Protein AF-E9HNV9-F1 (afdb_monomer_lite)

Secondary structure (DSSP, 8-state):
-EEEB--TTEEEEEEEEEEEPPTT----EEE-EEEE-BT-EEE-EEE----SEEEEEEEEEEEEB-TTT--BS-S--EEEEEEPPPEE--GGGG-EE-----HHHH-STT--------TT---HHHHHHHHHHHH-PEESTTTTSPPTT-S-----EEEE-

Foldseek 3Di:
DWDADQDLFKKWAFKWKDKDDDPPFDFDDWDTFGIHHHRDITDIDGDGDDFAWIWIKIKTWMFGADSPPSHGPDPDTDIDIDTDDTDGHALQVFWDADQDPPPPVVDCPPDDDDDDDPPVDDDPLVVLVVCCVRNVFDWHPPQSDDDPPDPDGDTDTDTHD

Sequence (161 aa):
FDCTNTLSDKLQETLNVAVEAPAGIDVLLSILCQKLEYSVLGLIQLLNMFAETCSAKLKFTAKDCDSTTGQPDSDDGYEDDYVLEDYPTTFNDRLKPHLALHREEMGCMNELQETFSLSAIRTLDEAVCNIKYFLCLQPCEWLDKVPEGKSAHFVLFSGRP

Structure (mmCIF, N/CA/C/O backbone):
data_AF-E9HNV9-F1
#
_entry.id   AF-E9HNV9-F1
#
loop_
_atom_site.group_PDB
_atom_site.id
_atom_site.type_symbol
_atom_site.label_atom_id
_atom_site.label_alt_id
_atom_site.label_comp_id
_atom_site.label_asym_id
_atom_site.label_entity_id
_atom_site.label_seq_id
_atom_site.pdbx_PDB_ins_code
_atom_site.Cartn_x
_atom_site.Cartn_y
_atom_site.Cartn_z
_atom_site.occupancy
_atom_site.B_iso_or_equiv
_atom_site.auth_seq_id
_atom_site.auth_comp_id
_atom_site.auth_asym_id
_atom_site.auth_atom_id
_atom_site.pdbx_PDB_model_num
ATOM 1 N N . PHE A 1 1 ? -4.315 1.265 5.893 1.00 78.81 1 PHE A N 1
ATOM 2 C CA . PHE A 1 1 ? -4.859 0.075 6.559 1.00 78.81 1 PHE A CA 1
ATOM 3 C C . PHE A 1 1 ? -6.255 0.414 7.022 1.00 78.81 1 PHE A C 1
ATOM 5 O O . PHE A 1 1 ? -6.416 1.295 7.863 1.00 78.81 1 PHE A O 1
ATOM 12 N N . ASP A 1 2 ? -7.232 -0.236 6.404 1.00 84.31 2 ASP A N 1
ATOM 13 C CA . ASP A 1 2 ? -8.640 -0.144 6.770 1.00 84.31 2 ASP A CA 1
ATOM 14 C C . ASP A 1 2 ? -8.902 -1.252 7.790 1.00 84.31 2 ASP A C 1
ATOM 16 O O . ASP A 1 2 ? -8.936 -2.432 7.446 1.00 84.31 2 ASP A O 1
ATOM 20 N N . CYS A 1 3 ? -8.986 -0.879 9.063 1.00 85.69 3 CYS A N 1
ATOM 21 C CA . CYS A 1 3 ? -9.113 -1.817 10.171 1.00 85.69 3 CYS A CA 1
ATOM 22 C C . CYS A 1 3 ? -10.565 -1.836 10.645 1.00 85.69 3 CYS A C 1
ATOM 24 O O . CYS A 1 3 ? -11.173 -0.785 10.821 1.00 85.69 3 CYS A O 1
ATOM 26 N N . THR A 1 4 ? -11.131 -3.016 10.880 1.00 89.19 4 THR A N 1
ATOM 27 C CA . THR A 1 4 ? -12.455 -3.157 11.502 1.00 89.19 4 THR A CA 1
ATOM 28 C C . THR A 1 4 ? -12.345 -4.151 12.644 1.00 89.19 4 THR A C 1
ATOM 30 O O . THR A 1 4 ? -11.907 -5.281 12.434 1.00 89.19 4 THR A O 1
ATOM 33 N N . ASN A 1 5 ? -12.741 -3.737 13.846 1.00 89.00 5 ASN A N 1
ATOM 34 C CA . ASN A 1 5 ? -12.809 -4.640 14.985 1.00 89.00 5 ASN A CA 1
ATOM 35 C C . ASN A 1 5 ? -14.037 -5.552 14.835 1.00 89.00 5 ASN A C 1
ATOM 37 O O . ASN A 1 5 ? -15.174 -5.080 14.783 1.00 89.00 5 ASN A O 1
ATOM 41 N N . THR A 1 6 ? -13.806 -6.860 14.760 1.00 88.62 6 THR A N 1
ATOM 42 C CA . THR A 1 6 ? -14.858 -7.877 14.611 1.00 88.62 6 THR A CA 1
ATOM 43 C C . THR A 1 6 ? -15.280 -8.510 15.938 1.00 88.62 6 THR A C 1
ATOM 45 O O . THR A 1 6 ? -16.087 -9.437 15.931 1.00 88.62 6 THR A O 1
ATOM 48 N N . LEU A 1 7 ? -14.733 -8.051 17.065 1.00 88.50 7 LEU A N 1
ATOM 49 C CA . LEU A 1 7 ? -15.025 -8.557 18.403 1.00 88.50 7 LEU A CA 1
ATOM 50 C C . LEU A 1 7 ? -15.985 -7.595 19.107 1.00 88.50 7 LEU A C 1
ATOM 52 O O . LEU A 1 7 ? -15.649 -6.437 19.342 1.00 88.50 7 LEU A O 1
ATOM 56 N N . SER A 1 8 ? -17.199 -8.061 19.402 1.00 87.56 8 SER A N 1
ATOM 57 C CA . SER A 1 8 ? -18.241 -7.250 20.052 1.00 87.56 8 SER A CA 1
ATOM 58 C C . SER A 1 8 ? -18.014 -7.048 21.546 1.00 87.56 8 SER A C 1
ATOM 60 O O . SER A 1 8 ? -18.582 -6.138 22.130 1.00 87.56 8 SER A O 1
ATOM 62 N N . ASP A 1 9 ? -17.214 -7.918 22.148 1.00 89.06 9 ASP A N 1
ATOM 63 C CA . ASP A 1 9 ? -16.839 -7.963 23.560 1.00 89.06 9 ASP A CA 1
ATOM 64 C C . ASP A 1 9 ? -15.481 -7.304 23.839 1.00 89.06 9 ASP A C 1
ATOM 66 O O . ASP A 1 9 ? -14.983 -7.360 24.963 1.00 89.06 9 ASP A O 1
ATOM 70 N N . LYS A 1 10 ? -14.861 -6.685 22.824 1.00 88.25 10 LYS A N 1
ATOM 71 C CA . LYS A 1 10 ? -13.598 -5.965 22.980 1.00 88.25 10 LYS A CA 1
ATOM 72 C C . LYS A 1 10 ? -13.647 -4.578 22.373 1.00 88.25 10 LYS A C 1
ATOM 74 O O . LYS A 1 10 ? -14.109 -4.378 21.252 1.00 88.25 10 LYS A O 1
ATOM 79 N N . LEU A 1 11 ? -13.053 -3.633 23.085 1.00 89.56 11 LEU A N 1
ATOM 80 C CA . LEU A 1 11 ? -12.705 -2.311 22.601 1.00 89.56 11 LEU A CA 1
ATOM 81 C C . LEU A 1 11 ? -11.186 -2.225 22.413 1.00 89.56 11 LEU A C 1
ATOM 83 O O . LEU A 1 11 ? -10.431 -2.596 23.307 1.00 89.56 11 LEU A O 1
ATOM 87 N N . GLN A 1 12 ? -10.731 -1.723 21.265 1.00 90.12 12 GLN A N 1
ATOM 88 C CA . GLN A 1 12 ? -9.304 -1.534 20.990 1.00 90.12 12 GLN A CA 1
ATOM 89 C C . GLN A 1 12 ? -8.964 -0.041 20.992 1.00 90.12 12 GLN A C 1
ATOM 91 O O . GLN A 1 12 ? -9.637 0.753 20.335 1.00 90.12 12 GLN A O 1
ATOM 96 N N . GLU A 1 13 ? -7.921 0.351 21.716 1.00 89.56 13 GLU A N 1
ATOM 97 C CA . GLU A 1 13 ? -7.457 1.737 21.842 1.00 89.56 13 GLU A CA 1
ATOM 98 C C . GLU A 1 13 ? -5.968 1.859 21.512 1.00 89.56 13 GLU A C 1
ATOM 100 O O . GLU A 1 13 ? -5.226 0.878 21.533 1.00 89.56 13 GLU A O 1
ATOM 105 N N . THR A 1 14 ? -5.521 3.080 21.206 1.00 85.69 14 THR A N 1
ATOM 106 C CA . THR A 1 14 ? -4.105 3.392 20.928 1.00 85.69 14 THR A CA 1
ATOM 107 C C . THR A 1 14 ? -3.516 2.498 19.829 1.00 85.69 14 THR A C 1
ATOM 109 O O . THR A 1 14 ? -2.427 1.941 19.962 1.00 85.69 14 THR A O 1
ATOM 112 N N . LEU A 1 15 ? -4.252 2.335 18.726 1.00 87.25 15 LEU A N 1
ATOM 113 C CA . LEU A 1 15 ? -3.836 1.453 17.646 1.00 87.25 15 LEU A CA 1
ATOM 114 C C . LEU A 1 15 ? -2.676 2.069 16.860 1.00 87.25 15 LEU A C 1
ATOM 116 O O . LEU A 1 15 ? -2.768 3.187 16.341 1.00 87.25 15 LEU A O 1
ATOM 120 N N . ASN A 1 16 ? -1.611 1.290 16.713 1.00 85.81 16 ASN A N 1
ATOM 121 C CA . ASN A 1 16 ? -0.438 1.614 15.918 1.00 85.81 16 ASN A CA 1
ATOM 122 C C . ASN A 1 16 ? -0.059 0.426 15.036 1.00 85.81 16 ASN A C 1
ATOM 124 O O . ASN A 1 16 ? -0.091 -0.713 15.486 1.00 85.81 16 ASN A O 1
ATOM 128 N N . VAL A 1 17 ? 0.380 0.680 13.808 1.00 85.44 17 VAL A N 1
ATOM 129 C CA . VAL A 1 17 ? 0.989 -0.369 12.985 1.00 85.44 17 VAL A CA 1
ATOM 130 C C . VAL A 1 17 ? 2.501 -0.220 13.068 1.00 85.44 17 VAL A C 1
ATOM 132 O O . VAL A 1 17 ? 3.074 0.746 12.570 1.00 85.44 17 VAL A O 1
ATOM 135 N N . ALA A 1 18 ? 3.141 -1.182 13.725 1.00 82.88 18 ALA A N 1
ATOM 136 C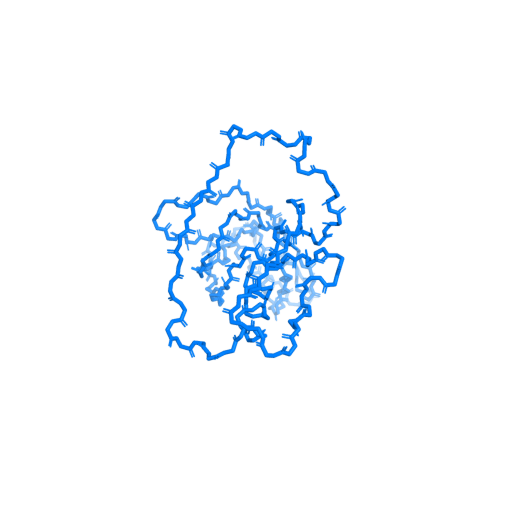 CA . ALA A 1 18 ? 4.586 -1.311 13.752 1.00 82.88 18 ALA A CA 1
ATOM 137 C C . ALA A 1 18 ? 5.039 -2.049 12.490 1.00 82.88 18 ALA A C 1
ATOM 139 O O . ALA A 1 18 ? 4.639 -3.190 12.268 1.00 82.88 18 ALA A O 1
ATOM 140 N N . VAL A 1 19 ? 5.862 -1.394 11.675 1.00 81.19 19 VAL A N 1
ATOM 141 C CA . VAL A 1 19 ? 6.429 -1.973 10.453 1.00 81.19 19 VAL A CA 1
ATOM 142 C C . VAL A 1 19 ? 7.875 -2.365 10.733 1.00 81.19 19 VAL A C 1
ATOM 144 O O . VAL A 1 19 ? 8.670 -1.533 11.169 1.00 81.19 19 VAL A O 1
ATOM 147 N N . GLU A 1 20 ? 8.209 -3.631 10.505 1.00 78.38 20 GLU A N 1
ATOM 148 C CA . GLU A 1 20 ? 9.581 -4.127 10.551 1.00 78.38 20 GLU A CA 1
ATOM 149 C C . GLU A 1 20 ? 10.143 -4.065 9.126 1.00 78.38 20 GLU A C 1
ATOM 151 O O . GLU A 1 20 ? 9.720 -4.790 8.222 1.00 78.38 20 GLU A O 1
ATOM 156 N N . ALA A 1 21 ? 11.068 -3.130 8.917 1.00 70.75 21 ALA A N 1
ATOM 157 C CA . ALA A 1 21 ? 11.688 -2.906 7.626 1.00 70.75 21 ALA A CA 1
ATOM 158 C C . ALA A 1 21 ? 13.064 -3.601 7.521 1.00 70.75 21 ALA A C 1
ATOM 160 O O . ALA A 1 21 ? 13.763 -3.734 8.531 1.00 70.75 21 ALA A O 1
ATOM 161 N N . PRO A 1 22 ? 13.481 -4.020 6.314 1.00 68.38 22 PRO A N 1
ATOM 162 C CA . PRO A 1 22 ? 14.835 -4.511 6.046 1.00 68.38 22 PRO A CA 1
ATOM 163 C C . PRO A 1 22 ? 15.936 -3.509 6.443 1.00 68.38 22 PRO A C 1
ATOM 165 O O . PRO A 1 22 ? 15.701 -2.313 6.587 1.00 68.38 22 PRO A O 1
ATOM 168 N N . ALA A 1 23 ? 17.167 -3.981 6.659 1.00 64.56 23 ALA A N 1
ATOM 169 C CA . ALA A 1 23 ? 18.246 -3.132 7.173 1.00 64.56 23 ALA A CA 1
ATOM 170 C C . ALA A 1 23 ? 18.552 -1.932 6.247 1.00 64.56 23 ALA A C 1
ATOM 172 O O . ALA A 1 23 ? 18.818 -2.114 5.062 1.00 64.56 23 ALA A O 1
ATOM 173 N N . GLY A 1 24 ? 18.586 -0.716 6.813 1.00 62.16 24 GLY A N 1
ATOM 174 C CA . GLY A 1 24 ? 18.851 0.536 6.080 1.00 62.16 24 GLY A CA 1
ATOM 175 C C . GLY A 1 24 ? 17.601 1.342 5.706 1.00 62.16 24 GLY A C 1
ATOM 176 O O . GLY A 1 24 ? 17.693 2.276 4.911 1.00 62.16 24 GLY A O 1
ATOM 177 N N . ILE A 1 25 ? 16.449 0.974 6.269 1.00 61.44 25 ILE A N 1
ATOM 178 C CA . ILE A 1 25 ? 15.131 1.485 5.909 1.00 61.44 25 ILE A CA 1
ATOM 179 C C . ILE A 1 25 ? 14.435 2.075 7.147 1.00 61.44 25 ILE A C 1
ATOM 181 O O . ILE A 1 25 ? 14.115 1.341 8.079 1.00 61.44 25 ILE A O 1
ATOM 185 N N . ASP A 1 26 ? 14.177 3.388 7.151 1.00 58.47 26 ASP A N 1
ATOM 186 C CA . ASP A 1 26 ? 13.514 4.090 8.261 1.00 58.47 26 ASP A CA 1
ATOM 187 C C . ASP A 1 26 ? 12.023 4.336 7.980 1.00 58.47 26 ASP A C 1
ATOM 189 O O . ASP A 1 26 ? 11.649 5.034 7.036 1.00 58.47 26 ASP A O 1
ATOM 193 N N . VAL A 1 27 ? 11.145 3.815 8.838 1.00 61.69 27 VAL A N 1
ATOM 194 C CA . VAL A 1 27 ? 9.704 4.105 8.775 1.00 61.69 27 VAL A CA 1
ATOM 195 C C . VAL A 1 27 ? 9.476 5.583 9.116 1.00 61.69 27 VAL A C 1
ATOM 197 O O . VAL A 1 27 ? 9.767 6.019 10.227 1.00 61.69 27 VAL A O 1
ATOM 200 N N . LEU A 1 28 ? 8.949 6.360 8.164 1.00 60.03 28 LEU A N 1
ATOM 201 C CA . LEU A 1 28 ? 8.855 7.822 8.282 1.00 60.03 28 LEU A CA 1
ATOM 202 C C . LEU A 1 28 ? 7.708 8.299 9.179 1.00 60.03 28 LEU A C 1
ATOM 204 O O . LEU A 1 28 ? 7.876 9.287 9.893 1.00 60.03 28 LEU A O 1
ATOM 208 N N . LEU A 1 29 ? 6.528 7.669 9.109 1.00 62.34 29 LEU A N 1
ATOM 209 C CA . LEU A 1 29 ? 5.360 8.118 9.877 1.00 62.34 29 LEU A CA 1
ATOM 210 C C . LEU A 1 29 ? 4.269 7.041 9.982 1.00 62.34 29 LEU A C 1
ATOM 212 O O . LEU A 1 29 ? 3.845 6.490 8.963 1.00 62.34 29 LEU A O 1
ATOM 216 N N . SER A 1 30 ? 3.744 6.823 11.191 1.00 64.69 30 SER A N 1
ATOM 217 C CA . SER A 1 30 ? 2.478 6.120 11.429 1.00 64.69 30 SER A CA 1
ATOM 218 C C . SER A 1 30 ? 1.453 7.076 12.051 1.00 64.69 30 SER A C 1
ATOM 220 O O . SER A 1 30 ? 1.737 7.770 13.028 1.00 64.69 30 SER A O 1
ATOM 222 N N . ILE A 1 31 ? 0.257 7.154 11.461 1.00 68.25 31 ILE A N 1
ATOM 223 C CA . ILE A 1 31 ? -0.863 7.929 12.011 1.00 68.25 31 ILE A CA 1
ATOM 224 C C . ILE A 1 31 ? -1.750 6.978 12.808 1.00 68.25 31 ILE A C 1
ATOM 226 O O . ILE A 1 31 ? -2.343 6.056 12.248 1.00 68.25 31 ILE A O 1
ATOM 230 N N . LEU A 1 32 ? -1.817 7.219 14.117 1.00 72.38 32 LEU A N 1
ATOM 231 C CA . LEU A 1 32 ? -2.524 6.388 15.089 1.00 72.38 32 LEU A CA 1
ATOM 232 C C . LEU A 1 32 ? -4.042 6.458 14.893 1.00 72.38 32 LEU A C 1
ATOM 234 O O . LEU A 1 32 ? -4.604 7.539 14.704 1.00 72.38 32 LEU A O 1
ATOM 238 N N . CYS A 1 33 ? -4.711 5.317 15.044 1.00 78.00 33 CYS A N 1
ATOM 239 C CA . CYS A 1 33 ? -6.154 5.284 15.253 1.00 78.00 33 CYS A CA 1
ATOM 240 C C . CYS A 1 33 ? -6.403 5.220 16.764 1.00 78.00 33 CYS A C 1
ATOM 242 O O . CYS A 1 33 ? -5.965 4.288 17.434 1.00 78.00 33 CYS A O 1
ATOM 244 N N . GLN A 1 34 ? -7.053 6.241 17.330 1.00 82.56 34 GLN A N 1
ATOM 245 C CA . GLN A 1 34 ? -7.184 6.347 18.788 1.00 82.56 34 GLN A CA 1
ATOM 246 C C . GLN A 1 34 ? -8.085 5.264 19.387 1.00 82.56 34 GLN A C 1
ATOM 248 O O . GLN A 1 34 ? -7.835 4.826 20.508 1.00 82.56 34 GLN A O 1
ATOM 253 N N . LYS A 1 35 ? -9.114 4.838 18.648 1.00 86.50 35 LYS A N 1
ATOM 254 C CA . LYS A 1 35 ? -10.145 3.923 19.131 1.00 86.50 35 LYS A CA 1
ATOM 255 C C . LYS A 1 35 ? -10.766 3.154 17.967 1.00 86.50 35 LYS A C 1
ATOM 257 O O . LYS A 1 35 ? -11.114 3.764 16.957 1.00 86.50 35 LYS A O 1
ATOM 262 N N . LEU A 1 36 ? -10.944 1.846 18.133 1.00 88.12 36 LEU A N 1
ATOM 263 C CA . LEU A 1 36 ? -11.614 0.961 17.185 1.00 88.12 36 LEU A CA 1
ATOM 264 C C . LEU A 1 36 ? -12.743 0.198 17.891 1.00 88.12 36 LEU A C 1
ATOM 266 O O . LEU A 1 36 ? -12.532 -0.800 18.585 1.00 88.12 36 LEU A O 1
ATOM 270 N N . GLU A 1 37 ? -13.957 0.717 17.730 1.00 88.38 37 GLU A N 1
ATOM 271 C CA . GLU A 1 37 ? -15.184 0.122 18.263 1.00 88.38 37 GLU A CA 1
ATOM 272 C C . GLU A 1 37 ? -15.652 -1.057 17.404 1.00 88.38 37 GLU A C 1
ATOM 274 O O . GLU A 1 37 ? -15.298 -1.175 16.226 1.00 88.38 37 GLU A O 1
ATOM 279 N N . TYR A 1 38 ? -16.470 -1.929 17.994 1.00 88.69 38 TYR A N 1
ATOM 280 C CA . TYR A 1 38 ? -17.032 -3.073 17.287 1.00 88.69 38 TYR A CA 1
ATOM 281 C C . TYR A 1 38 ? -17.774 -2.642 16.019 1.00 88.69 38 TYR A C 1
ATOM 283 O O . TYR A 1 38 ? -18.655 -1.783 16.053 1.00 88.69 38 TYR A O 1
ATOM 291 N N . SER A 1 39 ? -17.431 -3.275 14.896 1.00 86.19 39 SER A N 1
ATOM 292 C CA . SER A 1 39 ? -18.033 -3.023 13.586 1.00 86.19 39 SER A CA 1
ATOM 293 C C . SER A 1 39 ? -17.897 -1.573 13.085 1.00 86.19 39 SER A C 1
ATOM 295 O O . SER A 1 39 ? -18.611 -1.176 12.158 1.00 86.19 39 SER A O 1
ATOM 297 N N . VAL A 1 40 ? -16.973 -0.790 13.650 1.00 86.38 40 VAL A N 1
ATOM 298 C CA . VAL A 1 40 ? -16.635 0.556 13.178 1.00 86.38 40 VAL A CA 1
ATOM 299 C C . VAL A 1 40 ? -15.320 0.506 12.409 1.00 86.38 40 VAL A C 1
ATOM 301 O O . VAL A 1 40 ? -14.332 -0.079 12.855 1.00 86.38 40 VAL A O 1
ATOM 304 N N . LEU A 1 41 ? -15.316 1.131 11.232 1.00 84.19 41 LEU A N 1
ATOM 305 C CA . LEU A 1 41 ? -14.125 1.259 10.405 1.00 84.19 41 LEU A CA 1
ATOM 306 C C . LEU A 1 41 ? -13.178 2.303 11.006 1.00 84.19 41 LEU A C 1
ATOM 308 O O . LEU A 1 41 ? -13.551 3.465 11.175 1.00 84.19 41 LEU A O 1
ATOM 312 N N . GLY A 1 42 ? -11.941 1.900 11.265 1.00 83.44 42 GLY A N 1
ATOM 313 C CA . GLY A 1 42 ? -10.836 2.783 11.606 1.00 83.44 42 GLY A CA 1
ATOM 314 C C . GLY A 1 42 ? -9.801 2.815 10.495 1.00 83.44 42 GLY A C 1
ATOM 315 O O . GLY A 1 42 ? -9.573 1.829 9.794 1.00 83.44 42 GLY A O 1
ATOM 316 N N . LEU A 1 43 ? -9.156 3.967 10.348 1.00 79.12 43 LEU A N 1
ATOM 317 C CA . LEU A 1 43 ? -8.126 4.181 9.345 1.00 79.12 43 LEU A CA 1
ATOM 318 C C . LEU A 1 43 ? -6.776 4.361 10.033 1.00 79.12 43 LEU A C 1
ATOM 320 O O . LEU A 1 43 ? -6.616 5.248 10.871 1.00 79.12 43 LEU A O 1
ATOM 324 N N . ILE A 1 44 ? -5.799 3.552 9.633 1.00 80.75 44 ILE A N 1
ATOM 325 C CA . ILE A 1 44 ? -4.393 3.737 9.996 1.00 80.75 44 ILE A CA 1
ATOM 326 C C . ILE A 1 44 ? -3.608 4.001 8.719 1.00 80.75 44 ILE A C 1
ATOM 328 O O . ILE A 1 44 ? -3.610 3.194 7.781 1.00 80.75 44 ILE A O 1
ATOM 332 N N . GLN A 1 45 ? -2.939 5.149 8.677 1.00 74.19 45 GLN A N 1
ATOM 333 C CA . GLN A 1 45 ? -2.112 5.550 7.545 1.00 74.19 45 GLN A CA 1
ATOM 334 C C . GLN A 1 45 ? -0.640 5.356 7.890 1.00 74.19 45 GLN A C 1
ATOM 336 O O . GLN A 1 45 ? -0.180 5.739 8.965 1.00 74.19 45 GLN A O 1
ATOM 341 N N . LEU A 1 46 ? 0.088 4.766 6.949 1.00 71.62 46 LEU A N 1
ATOM 342 C CA . LEU A 1 46 ? 1.526 4.572 7.024 1.00 71.62 46 LEU A CA 1
ATOM 343 C C . LEU A 1 46 ? 2.162 5.291 5.846 1.00 71.62 46 LEU A C 1
ATOM 345 O O . LEU A 1 46 ? 1.735 5.112 4.705 1.00 71.62 46 LEU A O 1
ATOM 349 N N . LEU A 1 47 ? 3.179 6.096 6.132 1.00 67.75 47 LEU A N 1
ATOM 350 C CA . LEU A 1 47 ? 4.043 6.665 5.113 1.00 67.75 47 LEU A CA 1
ATOM 351 C C . LEU A 1 47 ? 5.364 5.903 5.139 1.00 67.75 47 LEU A C 1
ATOM 353 O O . LEU A 1 47 ? 6.125 5.998 6.103 1.00 67.75 47 LEU A O 1
ATOM 357 N N . ASN A 1 48 ? 5.621 5.149 4.073 1.00 64.56 48 ASN A N 1
ATOM 358 C CA . ASN A 1 48 ? 6.867 4.421 3.881 1.00 64.56 48 ASN A CA 1
ATOM 359 C C . ASN A 1 48 ? 7.526 4.854 2.564 1.00 64.56 48 ASN A C 1
ATOM 361 O O . ASN A 1 48 ? 6.829 5.178 1.604 1.00 64.56 48 ASN A O 1
ATOM 365 N N . MET A 1 49 ? 8.858 4.889 2.509 1.00 55.41 49 MET A N 1
ATOM 366 C CA . MET A 1 49 ? 9.606 5.428 1.356 1.00 55.41 49 MET A CA 1
ATOM 367 C C . MET A 1 49 ? 10.309 4.360 0.502 1.00 55.41 49 MET A C 1
ATOM 369 O O . MET A 1 49 ? 11.114 4.717 -0.359 1.00 55.41 49 MET A O 1
ATOM 373 N N . PHE A 1 50 ? 10.004 3.074 0.680 1.00 60.59 50 PHE A N 1
ATOM 374 C CA . PHE A 1 50 ? 10.827 1.988 0.132 1.00 60.59 50 PHE A CA 1
ATOM 375 C C . PHE A 1 50 ? 10.052 1.026 -0.763 1.00 60.59 50 PHE A C 1
ATOM 377 O O . PHE A 1 50 ? 8.834 1.119 -0.861 1.00 60.59 50 PHE A O 1
ATOM 384 N N . ALA A 1 51 ? 10.795 0.190 -1.491 1.00 56.97 51 ALA A N 1
ATOM 385 C CA . ALA A 1 51 ? 10.293 -0.743 -2.494 1.00 56.97 51 ALA A CA 1
ATOM 386 C C . ALA A 1 51 ? 10.728 -2.178 -2.151 1.00 56.97 51 ALA A C 1
ATOM 388 O O . ALA A 1 51 ? 11.423 -2.829 -2.928 1.00 56.97 51 ALA A O 1
ATOM 389 N N . GLU A 1 52 ? 10.380 -2.629 -0.948 1.00 66.94 52 GLU A N 1
ATOM 390 C CA . GLU A 1 52 ? 10.638 -3.993 -0.478 1.00 66.94 52 GLU A CA 1
ATOM 391 C C . GLU A 1 52 ? 9.417 -4.560 0.261 1.00 66.94 52 GLU A C 1
ATOM 393 O O . GLU A 1 52 ? 8.486 -3.842 0.638 1.00 66.94 52 GLU A O 1
ATOM 398 N N . THR A 1 53 ? 9.395 -5.875 0.456 1.00 72.81 53 THR A N 1
ATOM 399 C CA . THR A 1 53 ? 8.370 -6.519 1.280 1.00 72.81 53 THR A CA 1
ATOM 400 C C . THR A 1 53 ? 8.600 -6.163 2.741 1.00 72.81 53 THR A C 1
ATOM 402 O O . THR A 1 53 ? 9.679 -6.410 3.278 1.00 72.81 53 THR A O 1
ATOM 405 N N . CYS A 1 54 ? 7.594 -5.569 3.378 1.00 76.69 54 CYS A N 1
ATOM 406 C CA . CYS A 1 54 ? 7.639 -5.229 4.794 1.00 76.69 54 CYS A CA 1
ATOM 407 C C . CYS A 1 54 ? 6.661 -6.109 5.570 1.00 76.69 54 CYS A C 1
ATOM 409 O O . CYS A 1 54 ? 5.534 -6.329 5.120 1.00 76.69 54 CYS A O 1
ATOM 411 N N . SER A 1 55 ? 7.082 -6.555 6.752 1.00 83.62 55 SER A N 1
ATOM 412 C CA . SER A 1 55 ? 6.186 -7.184 7.716 1.00 83.62 55 SER A CA 1
ATOM 413 C C . SER A 1 55 ? 5.609 -6.117 8.643 1.00 83.62 55 SER A C 1
ATOM 415 O O . SER A 1 55 ? 6.252 -5.107 8.956 1.00 83.62 55 SER A O 1
ATOM 417 N N . ALA A 1 56 ? 4.364 -6.308 9.069 1.00 85.00 56 ALA A N 1
ATOM 418 C CA . ALA A 1 56 ? 3.691 -5.368 9.953 1.00 85.00 56 ALA A CA 1
ATOM 419 C C . ALA A 1 56 ? 2.938 -6.074 11.076 1.00 85.00 56 ALA A C 1
ATOM 421 O O . ALA A 1 56 ? 2.428 -7.181 10.922 1.00 85.00 56 ALA A O 1
ATOM 422 N N . LYS A 1 57 ? 2.855 -5.404 12.223 1.00 88.94 57 LYS A N 1
ATOM 423 C CA . LYS A 1 57 ? 2.074 -5.839 13.381 1.00 88.94 57 LYS A CA 1
ATOM 424 C C . LYS A 1 57 ? 1.223 -4.680 13.867 1.00 88.94 57 LYS A C 1
ATOM 426 O O . LYS A 1 57 ? 1.736 -3.588 14.119 1.00 88.94 57 LYS A O 1
ATOM 431 N N . LEU A 1 58 ? -0.073 -4.912 14.002 1.00 88.50 58 LEU A N 1
ATOM 432 C CA . LEU A 1 58 ? -0.994 -3.985 14.636 1.00 88.50 58 LEU A CA 1
ATOM 433 C C . LEU A 1 58 ? -0.860 -4.138 16.151 1.00 88.50 58 LEU A C 1
ATOM 435 O O . LEU A 1 58 ? -1.210 -5.177 16.689 1.00 88.50 58 LEU A O 1
ATOM 439 N N . LYS A 1 59 ? -0.361 -3.111 16.830 1.00 90.00 59 LYS A N 1
ATOM 440 C CA . LYS A 1 59 ? -0.268 -3.032 18.290 1.00 90.00 59 LYS A CA 1
ATOM 441 C C . LYS A 1 59 ? -1.407 -2.177 18.821 1.00 90.00 59 LYS A C 1
ATOM 443 O O . LYS A 1 59 ? -1.669 -1.112 18.261 1.00 90.00 59 LYS A O 1
ATOM 448 N N . PHE A 1 60 ? -2.068 -2.625 19.877 1.00 90.62 60 PHE A N 1
ATOM 449 C CA . PHE A 1 60 ? -3.197 -1.916 20.471 1.00 90.62 60 PHE A CA 1
ATOM 450 C C . PHE A 1 60 ? -3.346 -2.260 21.954 1.00 90.62 60 PHE A C 1
ATOM 452 O O . PHE A 1 60 ? -2.778 -3.226 22.456 1.00 90.62 60 PHE A O 1
ATOM 459 N N . THR A 1 61 ? -4.134 -1.459 22.659 1.00 91.81 61 THR A N 1
ATOM 460 C CA . THR A 1 61 ? -4.593 -1.753 24.014 1.00 91.81 61 THR A CA 1
ATOM 461 C C . THR A 1 61 ? -6.001 -2.324 23.930 1.00 91.81 61 THR A C 1
ATOM 463 O O . THR A 1 61 ? -6.914 -1.645 23.461 1.00 91.81 61 THR A O 1
ATOM 466 N N . ALA A 1 62 ? -6.187 -3.570 24.352 1.00 91.88 62 ALA A N 1
ATOM 467 C CA . ALA A 1 62 ? -7.491 -4.211 24.417 1.00 91.88 62 ALA A CA 1
ATOM 468 C C . ALA A 1 62 ? -8.154 -3.945 25.773 1.00 91.88 62 ALA A C 1
ATOM 470 O O . ALA A 1 62 ? -7.521 -4.075 26.821 1.00 91.88 62 ALA A O 1
ATOM 471 N N . LYS A 1 63 ? -9.440 -3.606 25.740 1.00 91.75 63 LYS A N 1
ATOM 472 C CA . LYS A 1 63 ? -10.322 -3.500 26.902 1.00 91.75 63 LYS A CA 1
ATOM 473 C C . LYS A 1 63 ? -11.513 -4.419 26.695 1.00 91.75 63 LYS A C 1
ATOM 475 O O . LYS A 1 63 ? -12.140 -4.368 25.637 1.00 91.75 63 LYS A O 1
ATOM 480 N N . ASP A 1 64 ? -11.825 -5.231 27.693 1.00 90.50 64 ASP A N 1
ATOM 481 C CA . ASP A 1 64 ? -13.033 -6.051 27.665 1.00 90.50 64 ASP A CA 1
ATOM 482 C C . ASP A 1 64 ? -14.254 -5.135 27.850 1.00 90.50 64 ASP A C 1
ATOM 484 O O . ASP A 1 64 ? -14.224 -4.193 28.652 1.00 90.50 64 ASP A O 1
ATOM 488 N N . CYS A 1 65 ? -15.297 -5.347 27.049 1.00 87.31 65 CYS A N 1
ATOM 489 C CA . CYS A 1 65 ? -16.509 -4.538 27.080 1.00 87.31 65 CYS A CA 1
ATOM 490 C C . CYS A 1 65 ? -17.780 -5.385 27.018 1.00 87.31 65 CYS A C 1
ATOM 492 O O . CYS A 1 65 ? -17.816 -6.486 26.465 1.00 87.31 65 CYS A O 1
ATOM 494 N N . ASP A 1 66 ? -18.865 -4.837 27.557 1.00 86.81 66 ASP A N 1
ATOM 495 C CA . ASP A 1 66 ? -20.174 -5.468 27.476 1.00 86.81 66 ASP A CA 1
ATOM 496 C C . ASP A 1 66 ? -20.661 -5.495 26.016 1.00 86.81 66 ASP A C 1
ATOM 498 O O . ASP A 1 66 ? -20.855 -4.461 25.375 1.00 86.81 66 ASP A O 1
ATOM 502 N N . SER A 1 67 ? -20.909 -6.701 25.504 1.00 83.12 67 SER A N 1
ATOM 503 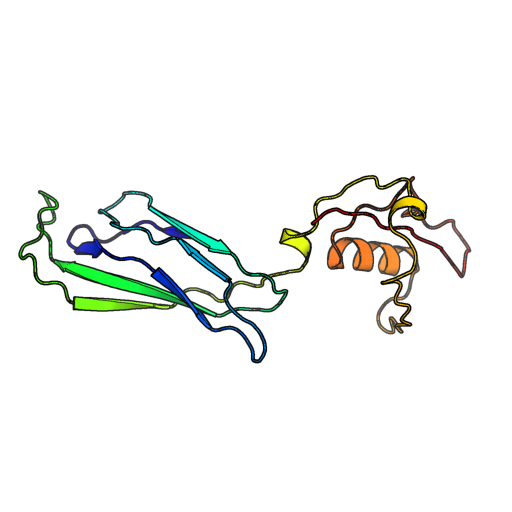C CA . SER A 1 67 ? -21.281 -6.948 24.101 1.00 83.12 67 SER A CA 1
ATOM 504 C C . SER A 1 67 ? -22.565 -6.262 23.612 1.00 83.12 67 SER A C 1
ATOM 506 O O . SER A 1 67 ? -22.806 -6.202 22.406 1.00 83.12 67 SER A O 1
ATOM 508 N N . THR A 1 68 ? -23.410 -5.763 24.520 1.00 80.81 68 THR A N 1
ATOM 509 C CA . THR A 1 68 ? -24.692 -5.128 24.182 1.00 80.81 68 THR A CA 1
ATOM 510 C C . THR A 1 68 ? -24.611 -3.605 24.264 1.00 80.81 68 THR A C 1
ATOM 512 O O . THR A 1 68 ? -25.252 -2.908 23.478 1.00 80.81 68 THR A O 1
ATOM 515 N N . THR A 1 69 ? -23.836 -3.077 25.210 1.00 79.00 69 THR A N 1
ATOM 516 C CA . THR A 1 69 ? -23.705 -1.634 25.465 1.00 79.00 69 THR A CA 1
ATOM 517 C C . THR A 1 69 ? -22.429 -1.029 24.883 1.00 79.00 69 THR A C 1
ATOM 519 O O . THR A 1 69 ? -22.364 0.188 24.710 1.00 79.00 69 THR A O 1
ATOM 522 N N . GLY A 1 70 ? -21.420 -1.854 24.587 1.00 74.44 70 GLY A N 1
ATOM 523 C CA . GLY A 1 70 ? -20.092 -1.427 24.147 1.00 74.44 70 GLY A CA 1
ATOM 524 C C . GLY A 1 70 ? -19.298 -0.678 25.221 1.00 74.44 70 GLY A C 1
ATOM 525 O O . GLY A 1 70 ? -18.279 -0.062 24.904 1.00 74.44 70 GLY A O 1
ATOM 526 N N . GLN A 1 71 ? -19.763 -0.681 26.476 1.00 81.38 71 GLN A N 1
ATOM 527 C CA . GLN A 1 71 ? -19.071 -0.021 27.579 1.00 81.38 71 GLN A CA 1
ATOM 528 C C . GLN A 1 71 ? -17.933 -0.904 28.095 1.00 81.38 71 GLN A C 1
ATOM 530 O O . GLN A 1 71 ? -18.170 -2.086 28.343 1.00 81.38 71 GLN A O 1
ATOM 535 N N . PRO A 1 72 ? -16.714 -0.358 28.252 1.00 82.81 72 PRO A N 1
ATOM 536 C CA . PRO A 1 72 ? -15.610 -1.109 28.828 1.00 82.81 72 PRO A CA 1
ATOM 537 C C . PRO A 1 72 ? -15.906 -1.456 30.292 1.00 82.81 72 PRO A C 1
ATOM 539 O O . PRO A 1 72 ? -16.378 -0.607 31.052 1.00 82.81 72 PRO A O 1
ATOM 542 N N . ASP A 1 73 ? -15.604 -2.695 30.678 1.00 83.75 73 ASP A N 1
ATOM 543 C CA . ASP A 1 73 ? -15.822 -3.210 32.037 1.00 83.75 73 ASP A CA 1
ATOM 544 C C . ASP A 1 73 ? -14.902 -2.523 33.056 1.00 83.75 73 ASP A C 1
ATOM 546 O O . ASP A 1 73 ? -15.232 -2.394 34.238 1.00 83.75 73 ASP A O 1
ATOM 550 N N . SER A 1 74 ? -13.739 -2.060 32.593 1.00 84.44 74 SER A N 1
ATOM 551 C CA . SER A 1 74 ? -12.806 -1.251 33.367 1.00 84.44 74 SER A CA 1
ATOM 552 C C . SER A 1 74 ? -11.986 -0.325 32.466 1.00 84.44 74 SER A C 1
ATOM 554 O O . SER A 1 74 ? -11.853 -0.562 31.264 1.00 84.44 74 SER A O 1
ATOM 556 N N . ASP A 1 75 ? -11.399 0.717 33.057 1.00 78.12 75 ASP A N 1
ATOM 557 C CA . ASP A 1 75 ? -10.444 1.583 32.357 1.00 78.12 75 ASP A CA 1
ATOM 558 C C . ASP A 1 75 ? -9.078 0.912 32.140 1.00 78.12 75 ASP A C 1
ATOM 560 O O . ASP A 1 75 ? -8.289 1.393 31.320 1.00 78.12 75 ASP A O 1
ATOM 564 N N . ASP A 1 76 ? -8.815 -0.205 32.824 1.00 82.69 76 ASP A N 1
ATOM 565 C CA . ASP A 1 76 ? -7.590 -0.978 32.677 1.00 82.69 76 ASP A CA 1
ATOM 566 C C . ASP A 1 76 ? -7.694 -1.875 31.435 1.00 82.69 76 ASP A C 1
ATOM 568 O O . ASP A 1 76 ? -8.569 -2.735 31.319 1.00 82.69 76 ASP A O 1
ATOM 572 N N . GLY A 1 77 ? -6.790 -1.654 30.482 1.00 86.81 77 GLY A N 1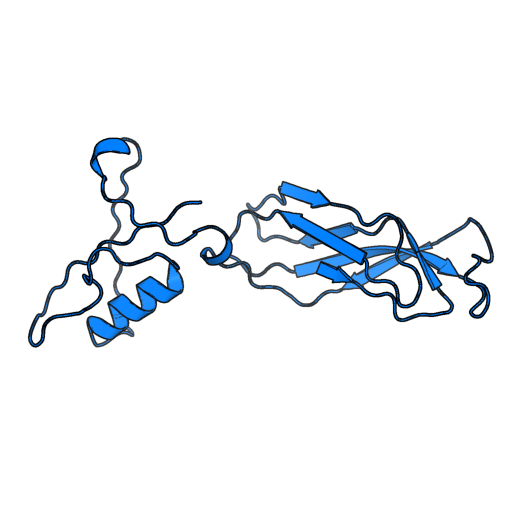
ATOM 573 C CA . GLY A 1 77 ? -6.603 -2.513 29.315 1.00 86.81 77 GLY A CA 1
ATOM 574 C C . GLY A 1 77 ? -5.252 -3.221 29.346 1.00 86.81 77 GLY A C 1
ATOM 575 O O . GLY A 1 77 ? -4.356 -2.841 30.101 1.00 86.81 77 GLY A O 1
ATOM 576 N N . TYR A 1 78 ? -5.089 -4.236 28.503 1.00 90.75 78 TYR A N 1
ATOM 577 C CA . TYR A 1 78 ? -3.817 -4.932 28.299 1.00 90.75 78 TYR A CA 1
ATOM 578 C C . TYR A 1 78 ? -3.275 -4.669 26.895 1.00 90.75 78 TYR A C 1
ATOM 580 O O . TYR A 1 78 ? -4.034 -4.490 25.943 1.00 90.75 78 TYR A O 1
ATOM 588 N N . GLU A 1 79 ? -1.951 -4.611 26.770 1.00 92.56 79 GLU A N 1
ATOM 589 C CA . GLU A 1 79 ? -1.302 -4.526 25.463 1.00 92.56 79 GLU A CA 1
ATOM 590 C C . GLU A 1 79 ? -1.436 -5.861 24.731 1.00 92.56 79 GLU A C 1
ATOM 592 O O . GLU A 1 79 ? -1.200 -6.923 25.311 1.00 92.56 79 GLU A O 1
ATOM 597 N N . ASP A 1 80 ? -1.809 -5.790 23.459 1.00 92.31 80 ASP A N 1
ATOM 598 C CA . ASP A 1 80 ? -1.929 -6.937 22.570 1.00 92.31 80 ASP A CA 1
ATOM 599 C C . ASP A 1 80 ? -1.435 -6.552 21.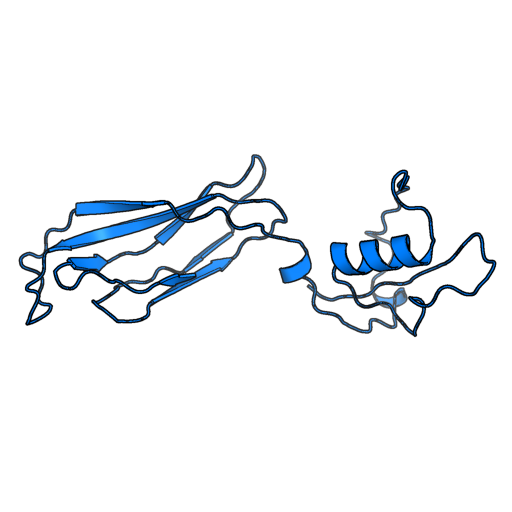168 1.00 92.31 80 ASP A C 1
ATOM 601 O O . ASP A 1 80 ? -1.356 -5.367 20.801 1.00 92.31 80 ASP A O 1
ATOM 605 N N . ASP A 1 81 ? -1.070 -7.555 20.379 1.00 91.12 81 ASP A N 1
ATOM 606 C CA . ASP A 1 81 ? -0.615 -7.360 19.014 1.00 91.12 81 ASP A CA 1
ATOM 607 C C . ASP A 1 81 ? -1.160 -8.410 18.049 1.00 91.12 81 ASP A C 1
ATOM 609 O O . ASP A 1 81 ? -1.384 -9.573 18.375 1.00 91.12 81 ASP A O 1
ATOM 613 N N . TYR A 1 82 ? -1.394 -7.968 16.818 1.00 88.62 82 TYR A N 1
ATOM 614 C CA . TYR A 1 82 ? -1.900 -8.794 15.739 1.00 88.62 82 TYR A CA 1
ATOM 615 C C . TYR A 1 82 ? -0.961 -8.707 14.541 1.00 88.62 82 TYR A C 1
ATOM 617 O O . TYR A 1 82 ? -0.727 -7.630 13.985 1.00 88.62 82 TYR A O 1
ATOM 625 N N . VAL A 1 83 ? -0.416 -9.852 14.136 1.00 89.38 83 VAL A N 1
ATOM 626 C CA . VAL A 1 83 ? 0.470 -9.947 12.973 1.00 89.38 83 VAL A CA 1
ATOM 627 C C . VAL A 1 83 ? -0.349 -9.755 11.700 1.00 89.38 83 VAL A C 1
ATOM 629 O O . VAL A 1 83 ? -1.328 -10.463 11.473 1.00 89.38 83 VAL A O 1
ATOM 632 N N . LEU A 1 84 ? 0.052 -8.786 10.881 1.00 86.06 84 LEU A N 1
ATOM 633 C CA . LEU A 1 84 ? -0.542 -8.523 9.576 1.00 86.06 84 LEU A CA 1
ATOM 634 C C . LEU A 1 84 ? 0.197 -9.315 8.497 1.00 86.06 84 LEU A C 1
ATOM 636 O O . LEU A 1 84 ? 1.344 -9.723 8.680 1.00 86.06 84 LEU A O 1
ATOM 640 N N . GLU A 1 85 ? -0.465 -9.512 7.362 1.00 83.31 85 GLU A N 1
ATOM 641 C CA . GLU A 1 85 ? 0.182 -10.083 6.185 1.00 83.31 85 GLU A CA 1
ATOM 642 C C . GLU A 1 85 ? 1.279 -9.151 5.659 1.00 83.31 85 GLU A C 1
ATOM 644 O O . GLU A 1 85 ? 1.147 -7.921 5.680 1.00 83.31 85 GLU A O 1
ATOM 649 N N . ASP A 1 86 ? 2.358 -9.758 5.170 1.00 80.56 86 ASP A N 1
ATOM 650 C CA . ASP A 1 86 ? 3.447 -9.040 4.524 1.00 80.56 86 ASP A CA 1
ATOM 651 C C . ASP A 1 86 ? 2.918 -8.300 3.294 1.00 80.56 86 ASP A C 1
ATOM 653 O O . ASP A 1 86 ? 2.282 -8.892 2.416 1.00 80.56 86 ASP A O 1
ATOM 657 N N . TYR A 1 87 ? 3.207 -7.003 3.209 1.00 72.88 87 TYR A N 1
ATOM 658 C CA . TYR A 1 87 ? 2.771 -6.184 2.086 1.00 72.88 87 TYR A CA 1
ATOM 659 C C . TYR A 1 87 ? 3.983 -5.747 1.254 1.00 72.88 87 TYR A C 1
ATOM 661 O O . TYR A 1 87 ? 4.935 -5.158 1.784 1.00 72.88 87 TYR A O 1
ATOM 669 N N . PRO A 1 88 ? 3.991 -6.033 -0.061 1.00 69.81 88 PRO A N 1
ATOM 670 C CA . PRO A 1 88 ? 5.049 -5.561 -0.934 1.00 69.81 88 PRO A CA 1
ATOM 671 C C . PRO A 1 88 ? 4.874 -4.062 -1.155 1.00 69.81 88 PRO A C 1
ATOM 673 O O . PRO A 1 88 ? 3.896 -3.621 -1.757 1.00 69.81 88 PRO A O 1
ATOM 676 N N . THR A 1 89 ? 5.840 -3.266 -0.708 1.00 64.62 89 THR A N 1
ATOM 677 C CA . THR A 1 89 ? 5.943 -1.887 -1.183 1.00 64.62 89 THR A CA 1
ATOM 678 C C . THR A 1 89 ? 6.668 -1.912 -2.522 1.00 64.62 89 THR A C 1
ATOM 680 O O . THR A 1 89 ? 7.715 -2.535 -2.663 1.00 64.62 89 THR A O 1
ATOM 683 N N . THR A 1 90 ? 6.085 -1.299 -3.550 1.00 60.00 90 THR A N 1
ATOM 684 C CA . THR A 1 90 ? 6.725 -1.177 -4.868 1.00 60.00 90 THR A CA 1
ATOM 685 C C . THR A 1 90 ? 6.946 0.298 -5.156 1.00 60.00 90 THR A C 1
ATOM 687 O O . THR A 1 90 ? 6.147 1.143 -4.757 1.00 60.00 90 THR A O 1
ATOM 690 N N . PHE A 1 91 ? 8.001 0.620 -5.908 1.00 56.31 91 PHE A N 1
ATOM 691 C CA . PHE A 1 91 ? 8.311 1.987 -6.349 1.00 56.31 91 PHE A CA 1
ATOM 692 C C . PHE A 1 91 ? 7.124 2.677 -7.064 1.00 56.31 91 PHE A C 1
ATOM 694 O O . PHE A 1 91 ? 7.026 3.904 -7.081 1.00 56.31 91 PHE A O 1
ATOM 701 N N . ASN A 1 92 ? 6.202 1.863 -7.591 1.00 53.25 92 ASN A N 1
ATOM 702 C CA . ASN A 1 92 ? 4.938 2.224 -8.229 1.00 53.25 92 ASN A CA 1
ATOM 703 C C . ASN A 1 92 ? 4.083 3.220 -7.436 1.00 53.25 92 ASN A C 1
ATOM 705 O O . ASN A 1 92 ? 3.577 4.179 -8.009 1.00 53.25 92 ASN A O 1
ATOM 709 N N . ASP A 1 93 ? 3.973 3.057 -6.116 1.00 54.62 93 ASP A N 1
ATOM 710 C CA . ASP A 1 93 ? 3.054 3.884 -5.317 1.00 54.62 93 ASP A CA 1
ATOM 711 C C . ASP A 1 93 ? 3.507 5.345 -5.181 1.00 54.62 93 ASP A C 1
ATOM 713 O O . ASP A 1 93 ? 2.750 6.201 -4.718 1.00 54.62 93 ASP A O 1
ATOM 717 N N . ARG A 1 94 ? 4.745 5.646 -5.586 1.00 56.22 94 ARG A N 1
ATOM 718 C CA . ARG A 1 94 ? 5.354 6.969 -5.442 1.00 56.22 94 ARG A CA 1
ATOM 719 C C . ARG A 1 94 ? 5.331 7.773 -6.728 1.00 56.22 94 ARG A C 1
ATOM 721 O O . ARG A 1 94 ? 5.318 8.991 -6.663 1.00 56.22 94 ARG A O 1
ATOM 728 N N . LEU A 1 95 ? 5.360 7.125 -7.889 1.00 58.22 95 LEU A N 1
ATOM 729 C CA . LEU A 1 95 ? 5.494 7.826 -9.158 1.00 58.22 95 LEU A CA 1
ATOM 730 C C . LEU A 1 95 ? 4.154 7.916 -9.870 1.00 58.22 95 LEU A C 1
ATOM 732 O O . LEU A 1 95 ? 3.651 6.947 -10.430 1.00 58.22 95 LEU A O 1
ATOM 736 N N . LYS A 1 96 ? 3.588 9.120 -9.908 1.00 61.62 96 LYS A N 1
ATOM 737 C CA . LYS A 1 96 ? 2.437 9.391 -10.759 1.00 61.62 96 LYS A CA 1
ATOM 738 C C . LYS A 1 96 ? 2.905 9.603 -12.200 1.00 61.62 96 LYS A C 1
ATOM 740 O O . LYS A 1 96 ? 3.798 10.427 -12.430 1.00 61.62 96 LYS A O 1
ATOM 745 N N . PRO A 1 97 ? 2.275 8.929 -13.178 1.00 58.69 97 PRO A N 1
ATOM 746 C CA . PRO A 1 97 ? 2.421 9.236 -14.594 1.00 58.69 97 PRO A CA 1
ATOM 747 C C . PRO A 1 97 ? 2.319 10.746 -14.837 1.00 58.69 97 PRO A C 1
ATOM 749 O O . PRO A 1 97 ? 1.326 11.381 -14.476 1.00 58.69 97 PRO A O 1
ATOM 752 N N . HIS A 1 98 ? 3.349 11.342 -15.430 1.00 63.62 98 HIS A N 1
ATOM 753 C CA . HIS A 1 98 ? 3.344 12.758 -15.771 1.00 63.62 98 HIS A CA 1
ATOM 754 C C . HIS A 1 98 ? 4.081 12.961 -17.078 1.00 63.62 98 HIS A C 1
ATOM 756 O O . HIS A 1 98 ? 5.221 12.540 -17.186 1.00 63.62 98 HIS A O 1
ATOM 762 N N . LEU A 1 99 ? 3.460 13.645 -18.036 1.00 55.34 99 LEU A N 1
ATOM 763 C CA . LEU A 1 99 ? 4.088 13.987 -19.307 1.00 55.34 99 LEU A CA 1
ATOM 764 C C . LEU A 1 99 ? 5.108 15.120 -19.084 1.00 55.34 99 LEU A C 1
ATOM 766 O O . LEU A 1 99 ? 4.783 16.295 -19.236 1.00 55.34 99 LEU A O 1
ATOM 770 N N . ALA A 1 100 ? 6.327 14.782 -18.663 1.00 55.59 100 ALA A N 1
ATOM 771 C CA . ALA A 1 100 ? 7.396 15.769 -18.534 1.00 55.59 100 ALA A CA 1
ATOM 772 C C . ALA A 1 100 ? 8.058 15.979 -19.905 1.00 55.59 100 ALA A C 1
ATOM 774 O O . ALA A 1 100 ? 8.786 15.115 -20.387 1.00 55.59 100 ALA A O 1
ATOM 775 N N . LEU A 1 101 ? 7.799 17.129 -20.530 1.00 53.12 101 LEU A N 1
ATOM 776 C CA . LEU A 1 101 ? 8.365 17.505 -21.833 1.00 53.12 101 LEU A CA 1
ATOM 777 C C . LEU A 1 101 ? 9.750 18.172 -21.748 1.00 53.12 101 LEU A C 1
ATOM 779 O O . LEU A 1 101 ? 10.340 18.453 -22.786 1.00 53.12 101 LEU A O 1
ATOM 783 N N . HIS A 1 102 ? 10.313 18.409 -20.557 1.00 55.72 102 HIS A N 1
ATOM 784 C CA . HIS A 1 10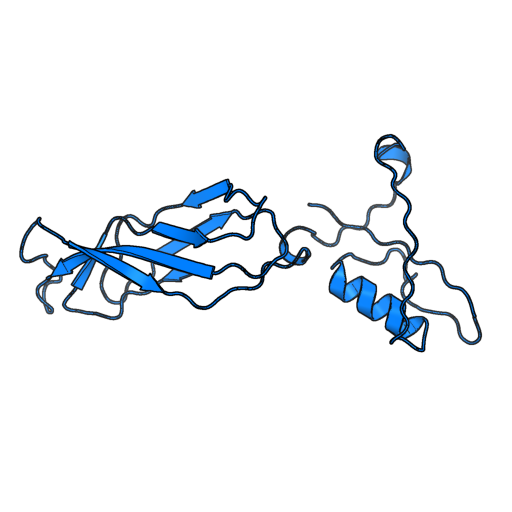2 ? 11.497 19.269 -20.434 1.00 55.72 102 HIS A CA 1
ATOM 785 C C . HIS A 1 102 ? 12.593 18.676 -19.537 1.00 55.72 102 HIS A C 1
ATOM 787 O O . HIS A 1 102 ? 12.727 19.013 -18.365 1.00 55.72 102 HIS A O 1
ATOM 793 N N . ARG A 1 103 ? 13.446 17.821 -20.126 1.00 56.44 103 ARG A N 1
ATOM 794 C CA . ARG A 1 103 ? 14.735 17.386 -19.536 1.00 56.44 103 ARG A CA 1
ATOM 795 C C . ARG A 1 103 ? 15.650 18.579 -19.213 1.00 56.44 103 ARG A C 1
ATOM 797 O O . ARG A 1 103 ? 16.463 18.504 -18.299 1.00 56.44 103 ARG A O 1
ATOM 804 N N . GLU A 1 104 ? 15.487 19.677 -19.947 1.00 59.09 104 GLU A N 1
ATOM 805 C CA . GLU A 1 104 ? 16.286 20.904 -19.844 1.00 59.09 104 GLU A CA 1
ATOM 806 C C . GLU A 1 104 ? 16.076 21.664 -18.523 1.00 59.09 104 GLU A C 1
ATOM 808 O O . GLU A 1 104 ? 17.000 22.324 -18.056 1.00 59.09 104 GLU A O 1
ATOM 813 N N . GLU A 1 105 ? 14.915 21.526 -17.873 1.00 59.53 105 GLU A N 1
ATOM 814 C CA . GLU A 1 105 ? 14.615 22.213 -16.604 1.00 59.53 105 GLU A CA 1
ATOM 815 C C . GLU A 1 105 ? 15.231 21.517 -15.377 1.00 59.53 105 GLU A C 1
ATOM 817 O O . GLU A 1 105 ? 15.470 22.159 -14.356 1.00 59.53 105 GLU A O 1
ATOM 822 N N . MET A 1 106 ? 15.514 20.212 -15.468 1.00 61.00 106 MET A N 1
ATOM 823 C CA . MET A 1 106 ? 15.995 19.393 -14.341 1.00 61.00 106 MET A CA 1
ATOM 824 C C . MET A 1 106 ? 17.521 19.469 -14.137 1.00 61.00 106 MET A C 1
ATOM 826 O O . MET A 1 106 ? 18.014 19.139 -13.057 1.00 61.00 106 MET A O 1
ATOM 830 N N . GLY A 1 107 ? 18.273 19.929 -15.146 1.00 62.84 107 GLY A N 1
ATOM 831 C CA . GLY A 1 107 ? 19.741 19.982 -15.126 1.00 62.84 107 GLY A CA 1
ATOM 832 C C . GLY A 1 107 ? 20.419 18.599 -15.090 1.00 62.84 107 GLY A C 1
ATOM 833 O O . GLY A 1 107 ? 19.766 17.565 -14.990 1.00 62.84 107 GLY A O 1
ATOM 834 N N . CYS A 1 108 ? 21.755 18.564 -15.179 1.00 66.06 108 CYS A N 1
ATOM 835 C CA . CYS A 1 108 ? 22.546 17.318 -15.203 1.00 66.06 108 CYS A CA 1
ATOM 836 C C . CYS A 1 108 ? 23.179 16.938 -13.852 1.00 66.06 108 CYS A C 1
ATOM 838 O O . CYS A 1 108 ? 23.876 15.932 -13.760 1.00 66.06 108 CYS A O 1
ATOM 840 N N . MET A 1 109 ? 22.953 17.726 -12.795 1.00 68.06 109 MET A N 1
ATOM 841 C CA . MET A 1 109 ? 23.652 17.560 -11.510 1.00 68.06 109 MET A CA 1
ATOM 842 C C . MET A 1 109 ? 23.430 16.189 -10.852 1.00 68.06 109 MET A C 1
ATOM 844 O O . MET A 1 109 ? 24.311 15.718 -10.142 1.00 68.06 109 MET A O 1
ATOM 848 N N . ASN A 1 110 ? 22.286 15.547 -11.109 1.00 70.31 110 ASN A N 1
ATOM 849 C CA . ASN A 1 110 ? 21.930 14.229 -10.574 1.00 70.31 110 ASN A CA 1
ATOM 850 C C . ASN A 1 110 ? 21.717 13.186 -11.691 1.00 70.31 110 ASN A C 1
ATOM 852 O O . ASN A 1 110 ? 20.929 12.256 -11.529 1.00 70.31 110 ASN A O 1
ATOM 856 N N . GLU A 1 111 ? 22.362 13.358 -12.849 1.00 76.12 111 GLU A N 1
ATOM 857 C CA . GLU A 1 111 ? 22.281 12.389 -13.943 1.00 76.12 111 GLU A CA 1
ATOM 858 C C . GLU A 1 111 ? 23.135 11.150 -13.630 1.00 76.12 111 GLU A C 1
ATOM 860 O O . GLU A 1 111 ? 24.342 11.249 -13.408 1.00 76.12 111 GLU A O 1
ATOM 865 N N . LEU A 1 112 ? 22.500 9.975 -13.622 1.00 81.19 112 LEU A N 1
ATOM 866 C CA . LEU A 1 112 ? 23.161 8.684 -13.451 1.00 81.19 112 LEU A CA 1
ATOM 867 C C . LEU A 1 112 ? 22.897 7.811 -14.680 1.00 81.19 112 LEU A C 1
ATOM 869 O O . LEU A 1 112 ? 21.786 7.793 -15.210 1.00 81.19 112 LEU A O 1
ATOM 873 N N . GLN A 1 113 ? 23.912 7.065 -15.113 1.00 85.00 113 GLN A N 1
ATOM 874 C CA . GLN A 1 113 ? 23.804 6.118 -16.215 1.00 85.00 113 GLN A CA 1
ATOM 875 C C . GLN A 1 113 ? 24.273 4.738 -15.761 1.00 85.00 113 GLN A C 1
ATOM 877 O O . GLN A 1 113 ? 25.381 4.586 -15.250 1.00 85.00 113 GLN A O 1
ATOM 882 N N . GLU A 1 114 ? 23.446 3.728 -16.015 1.00 87.25 114 GLU A N 1
ATOM 883 C CA . GLU A 1 114 ? 23.738 2.330 -15.709 1.00 87.25 114 GLU A CA 1
ATOM 884 C C . GLU A 1 114 ? 23.363 1.437 -16.900 1.00 87.25 114 GLU A C 1
ATOM 886 O O . GLU A 1 114 ? 22.592 1.831 -17.777 1.00 87.25 114 GLU A O 1
ATOM 891 N N . THR A 1 115 ? 23.964 0.249 -16.992 1.00 90.31 115 THR A N 1
ATOM 892 C CA . THR A 1 115 ? 23.728 -0.707 -18.083 1.00 90.31 115 THR A CA 1
ATOM 893 C C . THR A 1 115 ? 23.353 -2.064 -17.508 1.00 90.31 115 THR A C 1
ATOM 895 O O . THR A 1 115 ? 24.134 -2.669 -16.779 1.00 90.31 115 THR A O 1
ATOM 898 N N . PHE A 1 116 ? 22.177 -2.563 -17.889 1.00 87.69 116 PHE A N 1
ATOM 899 C CA . PHE A 1 116 ? 21.641 -3.844 -17.434 1.00 87.69 116 PHE A CA 1
ATOM 900 C C . PHE A 1 116 ? 21.558 -4.850 -18.585 1.00 87.69 116 PHE A C 1
ATOM 902 O O . PHE A 1 116 ? 21.300 -4.480 -19.730 1.00 87.69 116 PHE A O 1
ATOM 909 N N . SER A 1 117 ? 21.739 -6.136 -18.273 1.00 90.94 117 SER A N 1
ATOM 910 C CA . SER A 1 117 ? 21.555 -7.240 -19.222 1.00 90.94 117 SER A CA 1
ATOM 911 C C . SER A 1 117 ? 20.293 -8.028 -18.875 1.00 90.94 117 SER A C 1
ATOM 913 O O . SER A 1 117 ? 20.213 -8.647 -17.816 1.00 90.94 117 SER A O 1
ATOM 915 N N . LEU A 1 118 ? 19.300 -8.007 -19.767 1.00 88.50 118 LEU A N 1
ATOM 916 C CA . LEU A 1 118 ? 17.998 -8.656 -19.578 1.00 88.50 118 LEU A CA 1
ATOM 917 C C . LEU A 1 118 ? 17.997 -10.050 -20.219 1.00 88.50 118 LEU A C 1
ATOM 919 O O . LEU A 1 118 ? 17.347 -10.286 -21.232 1.00 88.50 118 LEU A O 1
ATOM 923 N N . SER A 1 119 ? 18.749 -10.983 -19.636 1.00 88.94 119 SER A N 1
ATOM 924 C CA . SER A 1 119 ? 19.000 -12.316 -20.215 1.00 88.94 119 SER A CA 1
ATOM 925 C C . SER A 1 119 ? 17.751 -13.188 -20.417 1.00 88.94 119 SER A C 1
ATOM 927 O O . SER A 1 119 ? 17.758 -14.071 -21.275 1.00 88.94 119 SER A O 1
ATOM 929 N N . ALA A 1 120 ? 16.686 -12.957 -19.644 1.00 89.12 120 ALA A N 1
ATOM 930 C CA . ALA A 1 120 ? 15.427 -13.698 -19.744 1.00 89.12 120 ALA A CA 1
ATOM 931 C C . ALA A 1 120 ? 14.480 -13.166 -20.838 1.00 89.12 120 ALA A C 1
ATOM 933 O O . ALA A 1 120 ? 13.580 -13.890 -21.261 1.00 89.12 120 ALA A O 1
ATOM 934 N N . ILE A 1 121 ? 14.686 -11.930 -21.301 1.00 89.56 121 ILE A N 1
ATOM 935 C CA . ILE A 1 121 ? 13.791 -11.228 -22.226 1.00 89.56 121 ILE A CA 1
ATOM 936 C C . ILE A 1 121 ? 14.296 -11.396 -23.656 1.00 89.56 121 ILE A C 1
ATOM 938 O O . ILE A 1 121 ? 15.488 -11.257 -23.929 1.00 89.56 121 ILE A O 1
ATOM 942 N N . ARG A 1 122 ? 13.387 -11.704 -24.586 1.00 87.94 122 ARG A N 1
ATOM 943 C CA . ARG A 1 122 ? 13.763 -12.067 -25.966 1.00 87.94 122 ARG A CA 1
ATOM 944 C C . ARG A 1 122 ? 13.394 -11.022 -27.006 1.00 87.94 122 ARG A C 1
ATOM 946 O O . ARG A 1 122 ? 13.902 -11.083 -28.123 1.00 87.94 122 ARG A O 1
ATOM 953 N N . THR A 1 123 ? 12.514 -10.088 -26.660 1.00 90.06 123 THR A N 1
ATOM 954 C CA . THR A 1 123 ? 12.032 -9.057 -27.583 1.00 90.06 123 THR A CA 1
ATOM 955 C C . THR A 1 123 ? 12.151 -7.670 -26.968 1.00 90.06 123 THR A C 1
ATOM 957 O O . THR A 1 123 ? 12.086 -7.505 -25.750 1.00 90.06 123 THR A O 1
ATOM 960 N N . LEU A 1 124 ? 12.333 -6.662 -27.824 1.00 90.50 124 LEU A N 1
ATOM 961 C CA . LEU A 1 124 ? 12.360 -5.267 -27.390 1.00 90.50 124 LEU A CA 1
ATOM 962 C C . LEU A 1 124 ? 10.996 -4.847 -26.826 1.00 90.50 124 LEU A C 1
ATOM 964 O O . LEU A 1 124 ? 10.966 -4.166 -25.809 1.00 90.50 124 LEU A O 1
ATOM 968 N N . ASP A 1 125 ? 9.887 -5.305 -27.414 1.00 89.25 125 ASP A N 1
ATOM 969 C CA . ASP A 1 125 ? 8.536 -5.030 -26.907 1.00 89.25 125 ASP A CA 1
ATOM 970 C C . ASP A 1 125 ? 8.345 -5.541 -25.477 1.00 89.25 125 ASP A C 1
ATOM 972 O O . ASP A 1 125 ? 7.885 -4.802 -24.610 1.00 89.25 125 ASP A O 1
ATOM 976 N N . GLU A 1 126 ? 8.763 -6.778 -25.201 1.00 90.25 126 GLU A N 1
ATOM 977 C CA . GLU A 1 126 ? 8.712 -7.356 -23.856 1.00 90.25 126 GLU A CA 1
ATOM 978 C C . GLU A 1 126 ? 9.605 -6.583 -22.875 1.00 90.25 126 GLU A C 1
ATOM 980 O O . GLU A 1 126 ? 9.185 -6.312 -21.751 1.00 90.25 126 GLU A O 1
ATOM 985 N N . ALA A 1 127 ? 10.801 -6.160 -23.300 1.00 90.50 127 ALA A N 1
ATOM 986 C CA . ALA A 1 127 ? 11.690 -5.350 -22.468 1.00 90.50 127 ALA A CA 1
ATOM 987 C C . ALA A 1 127 ? 11.046 -4.010 -22.091 1.00 90.50 127 ALA A C 1
ATOM 989 O O . ALA A 1 127 ? 11.001 -3.653 -20.915 1.00 90.50 127 ALA A O 1
ATOM 990 N N . VAL A 1 128 ? 10.506 -3.288 -23.077 1.00 89.31 128 VAL A N 1
ATOM 991 C CA . VAL A 1 128 ? 9.835 -1.998 -22.872 1.00 89.31 128 VAL A CA 1
ATOM 992 C C . VAL A 1 128 ? 8.615 -2.154 -21.969 1.00 89.31 128 VAL A C 1
ATOM 994 O O . VAL A 1 128 ? 8.423 -1.355 -21.052 1.00 89.31 128 VAL A O 1
ATOM 997 N N . CYS A 1 129 ? 7.820 -3.200 -22.193 1.00 87.00 129 CYS A N 1
ATOM 998 C CA . CYS A 1 129 ? 6.632 -3.507 -21.409 1.00 87.00 129 CYS A CA 1
ATOM 999 C C . CYS A 1 129 ? 6.989 -3.802 -19.944 1.00 87.00 129 CYS A C 1
ATOM 1001 O O . CYS A 1 129 ? 6.439 -3.184 -19.033 1.00 87.00 129 CYS A O 1
ATOM 1003 N N . ASN A 1 130 ? 7.980 -4.666 -19.709 1.00 88.25 130 ASN A N 1
ATOM 1004 C CA . ASN A 1 130 ? 8.420 -5.019 -18.361 1.00 88.25 130 ASN A CA 1
ATOM 1005 C C . ASN A 1 130 ? 9.018 -3.817 -17.622 1.00 88.25 130 ASN A C 1
ATOM 1007 O O . ASN A 1 130 ? 8.691 -3.602 -16.459 1.00 88.25 130 ASN A O 1
ATOM 1011 N N . ILE A 1 131 ? 9.836 -2.994 -18.288 1.00 87.81 131 ILE A N 1
ATOM 1012 C CA . ILE A 1 131 ? 10.405 -1.777 -17.687 1.00 87.81 131 ILE A CA 1
ATOM 1013 C C . ILE A 1 131 ? 9.296 -0.784 -17.321 1.00 87.81 131 ILE A C 1
ATOM 1015 O O . ILE A 1 131 ? 9.308 -0.233 -16.221 1.00 87.81 131 ILE A O 1
ATOM 1019 N N . LYS A 1 132 ? 8.311 -0.590 -18.206 1.00 84.00 132 LYS A N 1
ATOM 1020 C CA . LYS A 1 132 ? 7.144 0.268 -17.959 1.00 84.00 132 LYS A CA 1
ATOM 1021 C C . LYS A 1 132 ? 6.368 -0.184 -16.723 1.00 84.00 132 LYS A C 1
ATOM 1023 O O . LYS A 1 132 ? 6.051 0.648 -15.879 1.00 84.00 132 LYS A O 1
ATOM 1028 N N . TYR A 1 133 ? 6.090 -1.482 -16.602 1.00 81.06 133 TYR A N 1
ATOM 1029 C CA . TYR A 1 133 ? 5.371 -2.038 -15.453 1.00 81.06 133 TYR A CA 1
ATOM 1030 C C . TYR A 1 133 ? 6.195 -2.069 -14.171 1.00 81.06 133 TYR A C 1
ATOM 1032 O O . TYR A 1 133 ? 5.627 -1.965 -13.094 1.00 81.06 133 TYR A O 1
ATOM 1040 N N . PHE A 1 134 ? 7.512 -2.214 -14.268 1.00 80.56 134 PHE A N 1
ATOM 1041 C CA . PHE A 1 134 ? 8.380 -2.234 -13.099 1.00 80.56 134 PHE A CA 1
ATOM 1042 C C . PHE A 1 134 ? 8.593 -0.827 -12.526 1.00 80.56 134 PHE A C 1
ATOM 1044 O O . PHE A 1 134 ? 8.416 -0.602 -11.332 1.00 80.56 134 PHE A O 1
ATOM 1051 N N . LEU A 1 135 ? 8.930 0.143 -13.384 1.00 75.94 135 LEU A N 1
ATOM 1052 C CA . LEU A 1 135 ? 9.186 1.530 -12.977 1.00 75.94 135 LEU A CA 1
ATOM 1053 C C . LEU A 1 135 ? 7.909 2.344 -12.778 1.00 75.94 135 LEU A C 1
ATOM 1055 O O . LEU A 1 135 ? 7.941 3.376 -12.113 1.00 75.94 135 LEU A O 1
ATOM 1059 N N . CYS A 1 136 ? 6.802 1.894 -13.371 1.00 73.38 136 CYS A N 1
ATOM 1060 C CA . CYS A 1 136 ? 5.486 2.527 -13.283 1.00 73.38 136 CYS A CA 1
ATOM 1061 C C . CYS A 1 136 ? 5.461 3.971 -13.787 1.00 73.38 136 CYS A C 1
ATOM 1063 O O . CYS A 1 136 ? 4.692 4.821 -13.346 1.00 73.38 136 CYS A O 1
ATOM 1065 N N . LEU A 1 137 ? 6.321 4.233 -14.763 1.00 75.75 137 LEU A N 1
ATOM 1066 C CA . LEU A 1 137 ? 6.434 5.511 -15.435 1.00 75.75 137 LEU A CA 1
ATOM 1067 C C . LEU A 1 137 ? 5.586 5.532 -16.704 1.00 75.75 137 LEU A C 1
ATOM 1069 O O . LEU A 1 137 ? 5.339 4.502 -17.340 1.00 75.75 137 LEU A O 1
ATOM 1073 N N . GLN A 1 138 ? 5.193 6.733 -17.128 1.00 76.50 138 GLN A N 1
ATOM 1074 C CA . GLN A 1 138 ? 4.526 6.896 -18.410 1.00 76.50 138 GLN A CA 1
ATOM 1075 C C . GLN A 1 138 ? 5.563 7.020 -19.527 1.00 76.50 138 GLN A C 1
ATOM 1077 O O . GLN A 1 138 ? 6.445 7.880 -19.437 1.00 76.50 138 GLN A O 1
ATOM 1082 N N . PRO A 1 139 ? 5.470 6.218 -20.598 1.00 78.25 139 PRO A N 1
ATOM 1083 C CA . PRO A 1 139 ? 6.256 6.472 -21.791 1.00 78.25 139 PRO A CA 1
ATOM 1084 C C . PRO A 1 139 ? 5.789 7.775 -22.448 1.00 78.25 139 PRO A C 1
ATOM 1086 O O . PRO A 1 139 ? 4.587 8.031 -22.578 1.00 78.25 139 PRO A O 1
ATOM 1089 N N . CYS A 1 140 ? 6.738 8.606 -22.865 1.00 76.88 140 CYS A N 1
ATOM 1090 C CA . CYS A 1 140 ? 6.442 9.812 -23.631 1.00 76.88 140 CYS A CA 1
ATOM 1091 C C . CYS A 1 140 ? 6.097 9.456 -25.084 1.00 76.88 140 CYS A C 1
ATOM 1093 O O . CYS A 1 140 ? 6.700 8.556 -25.665 1.00 76.88 140 CYS A O 1
ATOM 1095 N N . GLU A 1 141 ? 5.146 10.189 -25.671 1.00 69.38 141 GLU A N 1
ATOM 1096 C CA . GLU A 1 141 ? 4.965 10.325 -27.129 1.00 69.38 141 GLU A CA 1
ATOM 1097 C C . GLU A 1 141 ? 4.996 9.017 -27.950 1.00 69.38 141 GLU A C 1
ATOM 1099 O O . GLU A 1 141 ? 5.570 8.960 -29.033 1.00 69.38 141 GLU A O 1
ATOM 1104 N N . TRP A 1 142 ? 4.364 7.951 -27.444 1.00 71.31 142 TRP A N 1
ATOM 1105 C CA . TRP A 1 142 ? 4.240 6.646 -28.126 1.00 71.31 142 TRP A CA 1
ATOM 1106 C C . TRP A 1 142 ? 5.574 5.938 -28.395 1.00 71.31 142 TRP A C 1
ATOM 1108 O O . TRP A 1 142 ? 5.630 4.990 -29.182 1.00 71.31 142 TRP A O 1
ATOM 1118 N N . LEU A 1 143 ? 6.641 6.356 -27.712 1.00 76.94 143 LEU A N 1
ATOM 1119 C CA . LEU A 1 143 ? 7.943 5.699 -27.762 1.00 76.94 143 LEU A CA 1
ATOM 1120 C C . LEU A 1 143 ? 7.915 4.298 -27.137 1.00 76.94 143 LEU A C 1
ATOM 1122 O O . LEU A 1 143 ? 8.899 3.578 -27.225 1.00 76.94 143 LEU A O 1
ATOM 1126 N N . ASP A 1 144 ? 6.804 3.872 -26.534 1.00 79.62 144 ASP A N 1
ATOM 1127 C CA . ASP A 1 144 ? 6.605 2.487 -26.113 1.00 79.62 144 ASP A CA 1
ATOM 1128 C C . ASP A 1 144 ? 6.272 1.527 -27.264 1.00 79.62 144 ASP A C 1
ATOM 1130 O O . ASP A 1 144 ? 6.319 0.315 -27.068 1.00 79.62 144 ASP A O 1
ATOM 1134 N N . LYS A 1 145 ? 5.987 2.034 -28.471 1.00 84.56 145 LYS A N 1
ATOM 1135 C CA . LYS A 1 145 ? 5.793 1.200 -29.663 1.00 84.56 145 LYS A CA 1
ATOM 1136 C C . LYS A 1 145 ? 7.127 0.912 -30.339 1.00 84.56 145 LYS A C 1
ATOM 1138 O O . LYS A 1 145 ? 7.744 1.813 -30.910 1.00 84.56 145 LYS A O 1
ATOM 1143 N N . VAL A 1 146 ? 7.546 -0.349 -30.321 1.00 86.56 146 VAL A N 1
ATOM 1144 C CA . VAL A 1 146 ? 8.766 -0.776 -31.004 1.00 86.56 146 VAL A CA 1
ATOM 1145 C C . VAL A 1 146 ? 8.486 -0.948 -32.503 1.00 86.56 146 VAL A C 1
ATOM 1147 O O . VAL A 1 146 ? 7.560 -1.666 -32.881 1.00 86.56 146 VAL A O 1
ATOM 1150 N N . PRO A 1 147 ? 9.260 -0.306 -33.395 1.00 84.94 147 PRO A N 1
ATOM 1151 C CA . PRO A 1 147 ? 9.134 -0.541 -34.829 1.00 84.94 147 PRO A CA 1
ATOM 1152 C C . PRO A 1 147 ? 9.622 -1.944 -35.219 1.00 84.94 147 PRO A C 1
ATOM 1154 O O . PRO A 1 147 ? 10.660 -2.406 -34.739 1.00 84.94 147 PRO A O 1
ATOM 1157 N N . GLU A 1 148 ? 8.926 -2.594 -36.154 1.00 85.94 148 GLU A N 1
ATOM 1158 C CA . GLU A 1 148 ? 9.291 -3.934 -36.628 1.00 85.94 148 GLU A CA 1
ATOM 1159 C C . GLU A 1 148 ? 10.712 -3.986 -37.224 1.00 85.94 148 GLU A C 1
ATOM 1161 O O . GLU A 1 148 ? 11.171 -3.067 -37.910 1.00 85.94 148 GLU A O 1
ATOM 1166 N N . GLY A 1 149 ? 11.423 -5.090 -36.967 1.00 85.62 149 GLY A N 1
ATOM 1167 C CA . GLY A 1 149 ? 12.745 -5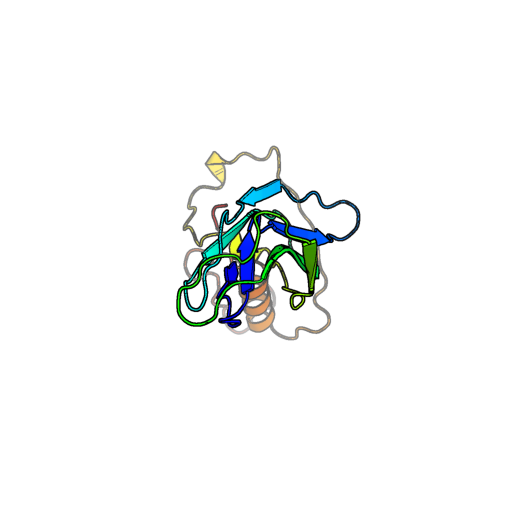.367 -37.544 1.00 85.62 149 GLY A CA 1
ATOM 1168 C C . GLY A 1 149 ? 13.909 -4.563 -36.952 1.00 85.62 149 GLY A C 1
ATOM 1169 O O . GLY A 1 149 ? 15.015 -4.602 -37.494 1.00 85.62 149 GLY A O 1
ATOM 1170 N N . LYS A 1 150 ? 13.697 -3.827 -35.855 1.00 86.50 150 LYS A N 1
ATOM 1171 C CA . LYS A 1 150 ? 14.759 -3.089 -35.159 1.00 86.50 150 LYS A CA 1
ATOM 1172 C C . LYS A 1 150 ? 15.477 -3.967 -34.131 1.00 86.50 150 LYS A C 1
ATOM 1174 O O . LYS A 1 150 ? 14.852 -4.721 -33.398 1.00 86.50 150 LYS A O 1
ATOM 1179 N N . SER A 1 151 ? 16.800 -3.820 -34.048 1.00 87.19 151 SER A N 1
ATOM 1180 C CA . SER A 1 151 ? 17.647 -4.435 -33.011 1.00 87.19 151 SER A CA 1
ATOM 1181 C C . SER A 1 151 ? 17.985 -3.479 -31.862 1.00 87.19 151 SER A C 1
ATOM 1183 O O . SER A 1 151 ? 18.640 -3.872 -30.903 1.00 87.19 151 SER A O 1
ATOM 1185 N N . ALA A 1 152 ? 17.577 -2.215 -31.978 1.00 87.94 152 ALA A N 1
ATOM 1186 C CA . ALA A 1 152 ? 17.767 -1.178 -30.979 1.00 87.94 152 ALA A CA 1
ATOM 1187 C C . ALA A 1 152 ? 16.538 -0.270 -30.959 1.00 87.94 152 ALA A C 1
ATOM 1189 O O . ALA A 1 152 ? 15.979 0.049 -32.012 1.00 87.94 152 ALA A O 1
ATOM 1190 N N . HIS A 1 153 ? 16.144 0.152 -29.764 1.00 90.62 153 HIS A N 1
ATOM 1191 C CA . HIS A 1 153 ? 15.001 1.024 -29.539 1.00 90.62 153 HIS A CA 1
ATOM 1192 C C . HIS A 1 153 ? 15.307 1.989 -28.399 1.00 90.62 153 HIS A C 1
ATOM 1194 O O . HIS A 1 153 ? 16.049 1.644 -27.479 1.00 90.62 153 HIS A O 1
ATOM 1200 N N . PHE A 1 154 ? 14.758 3.196 -28.474 1.00 87.62 154 PHE A N 1
ATOM 1201 C CA . PHE A 1 154 ? 14.915 4.216 -27.445 1.00 87.62 154 PHE A CA 1
ATOM 1202 C C . PHE A 1 154 ? 13.546 4.545 -26.867 1.00 87.62 154 PHE A C 1
ATOM 1204 O O . PHE A 1 154 ? 12.618 4.858 -27.611 1.00 87.62 154 PHE A O 1
ATOM 1211 N N . VAL A 1 155 ? 13.441 4.497 -25.541 1.00 85.25 155 VAL A N 1
ATOM 1212 C CA . VAL A 1 155 ? 12.218 4.845 -24.819 1.00 85.25 155 VAL A CA 1
ATOM 1213 C C . VAL A 1 155 ? 12.540 5.915 -23.801 1.00 85.25 155 VAL A C 1
ATOM 1215 O O . VAL A 1 155 ? 13.529 5.821 -23.076 1.00 85.25 155 VAL A O 1
ATOM 1218 N N . LEU A 1 156 ? 11.678 6.924 -23.744 1.00 83.81 156 LEU A N 1
ATOM 1219 C CA . LEU A 1 156 ? 11.708 7.948 -22.719 1.00 83.81 156 LEU A CA 1
ATOM 1220 C C . LEU A 1 156 ? 10.544 7.717 -21.762 1.00 83.81 156 LEU A C 1
ATOM 1222 O O . LEU A 1 156 ? 9.392 7.640 -22.191 1.00 83.81 156 LEU A O 1
ATOM 1226 N N . PHE A 1 157 ? 10.855 7.641 -20.476 1.00 81.12 157 PHE A N 1
ATOM 1227 C CA . PHE A 1 157 ? 9.879 7.511 -19.406 1.00 81.12 157 PHE A CA 1
ATOM 1228 C C . PHE A 1 157 ? 9.849 8.787 -18.565 1.00 81.12 157 PHE A C 1
ATOM 1230 O O . PHE A 1 157 ? 10.887 9.404 -18.329 1.00 81.12 157 PHE A O 1
ATOM 1237 N N . SER A 1 158 ? 8.664 9.177 -18.104 1.00 77.44 158 SER A N 1
ATOM 1238 C CA . SER A 1 158 ? 8.473 10.339 -17.236 1.00 77.44 158 SER A CA 1
ATOM 1239 C C . SER A 1 158 ? 7.434 10.075 -16.145 1.00 77.44 158 SER A C 1
ATOM 1241 O O . SER A 1 158 ? 6.493 9.292 -16.309 1.00 77.44 158 SER A O 1
ATOM 1243 N N . GLY A 1 159 ? 7.642 10.704 -14.989 1.00 71.44 159 GLY A N 1
ATOM 1244 C CA . GLY A 1 159 ? 6.798 10.576 -13.806 1.00 71.44 159 GLY A CA 1
ATOM 1245 C C . GLY A 1 159 ? 7.139 11.647 -12.776 1.00 71.44 159 GLY A C 1
ATOM 1246 O O . GLY A 1 159 ? 8.199 12.271 -12.852 1.00 71.44 159 GLY A O 1
ATOM 1247 N N . ARG A 1 160 ? 6.224 11.892 -11.838 1.00 65.56 160 ARG A N 1
ATOM 1248 C CA . ARG A 1 160 ? 6.434 12.780 -10.687 1.00 65.56 160 ARG A CA 1
ATOM 1249 C C . ARG A 1 160 ? 6.315 11.991 -9.383 1.00 65.56 160 ARG A C 1
ATOM 1251 O O . ARG A 1 160 ? 5.453 11.118 -9.341 1.00 65.56 160 ARG A O 1
ATOM 1258 N N . PRO A 1 161 ? 7.137 12.297 -8.365 1.00 58.22 161 PRO A N 1
ATOM 1259 C CA . PRO A 1 161 ? 6.959 11.763 -7.018 1.00 58.22 161 PRO A CA 1
ATOM 1260 C C . PRO A 1 161 ? 5.656 12.245 -6.356 1.00 58.22 161 PRO A C 1
ATOM 1262 O O . PRO A 1 161 ? 5.000 13.167 -6.906 1.00 58.22 161 PRO A O 1
#

Organism: Daphnia pulex (NCBI:txid6669)

Radius of gyration: 23.56 Å; chains: 1; bounding box: 48×36×71 Å

InterPro domains:
  IPR009028 Coatomer/calthrin adaptor appendage, C-terminal subdomain [SSF55711] (104-159)
  IPR012295 TBP domain superfamily [G3DSA:3.30.310.10] (92-160)
  IPR013040 Coatomer, gamma subunit, appendage, Ig-like subdomain [PF08752] (1-86)
  IPR013041 Clathrin adaptor, appendage, Ig-like subdomain superfamily [SSF49348] (1-93)
  IPR017106 Coatomer gamma subunit [PTHR10261] (1-159)
  IPR032154 Coatomer subunit gamma, C-terminal [PF16381] (109-159)
  IPR037067 Coatomer, gamma subunit, appendage domain superfamily [G3DSA:2.60.40.1480] (1-90)

pLDDT: mean 78.43, std 11.48, range [53.12, 92.56]